Protein AF-A0A527YNH6-F1 (afdb_monomer)

Solvent-accessible surface area (backbone atoms only — not comparable to full-atom values): 4379 Å² total; per-residue (Å²): 108,44,81,38,58,41,8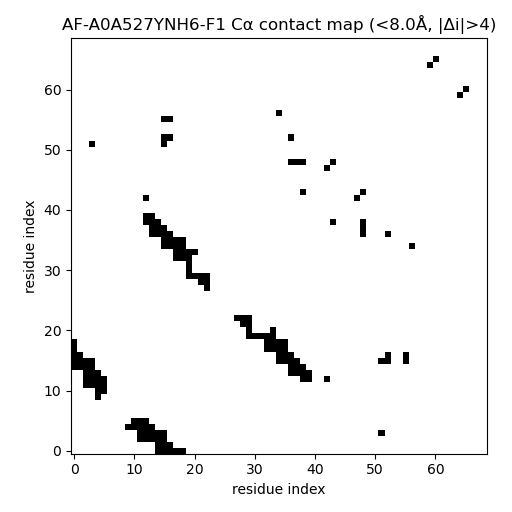4,91,77,67,42,79,40,34,38,38,37,59,46,72,82,71,66,96,56,87,79,69,59,70,90,47,78,40,78,49,72,52,64,44,78,92,48,60,97,69,56,52,65,66,55,51,51,50,54,48,49,56,50,44,46,68,74,72,43,74,74,84,127

Nearest PDB structures (foldseek):
  3juw-assembly2_C-2  TM=8.959E-01  e=4.047E-03  Bordetella pertussis
  3juw-assembly1_A  TM=8.697E-01  e=3.562E-03  Bordetella pertussis
  3juw-assembly1_B  TM=8.996E-01  e=5.567E-03  Bordetella pertussis
  6w2t-assembly1_W  TM=3.679E-01  e=6.664E-01  Oryctolagus cuniculus
  8g5y-assembly1_SV  TM=3.613E-01  e=1.261E+00  Homo sapiens

pLDDT: mean 93.21, std 10.18, range [43.88, 98.44]

Structure (mmCIF, N/CA/C/O backbone):
data_AF-A0A527YNH6-F1
#
_entry.id   AF-A0A527YNH6-F1
#
loop_
_atom_site.group_PDB
_atom_site.id
_atom_site.type_symbol
_atom_site.label_atom_id
_atom_site.label_alt_id
_atom_site.label_comp_id
_atom_site.label_asym_id
_atom_site.label_entity_id
_atom_site.label_seq_id
_atom_site.pdbx_PDB_ins_code
_atom_site.Cartn_x
_atom_site.Cartn_y
_atom_site.Cartn_z
_atom_site.occupancy
_atom_site.B_iso_or_equiv
_atom_site.auth_seq_id
_atom_site.auth_comp_id
_atom_site.auth_asym_id
_atom_site.auth_atom_id
_atom_site.pdbx_PDB_model_num
ATOM 1 N N . PHE A 1 1 ? -4.106 2.090 -7.956 1.00 92.44 1 PHE A N 1
ATOM 2 C CA . PHE A 1 1 ? -4.221 2.127 -6.486 1.00 92.44 1 PHE A CA 1
ATOM 3 C C . PHE A 1 1 ? -5.495 1.437 -6.045 1.00 92.44 1 PHE A C 1
ATOM 5 O O . PHE A 1 1 ? -6.481 1.492 -6.775 1.00 92.44 1 PHE A O 1
ATOM 12 N N . TRP A 1 2 ? -5.456 0.802 -4.874 1.00 97.12 2 TRP A N 1
ATOM 13 C CA . TRP A 1 2 ? -6.601 0.188 -4.202 1.00 97.12 2 TRP A CA 1
ATOM 14 C C . TRP A 1 2 ? -6.853 0.858 -2.853 1.00 97.12 2 TRP A C 1
ATOM 16 O O . TRP A 1 2 ? -5.908 1.256 -2.170 1.00 97.12 2 TRP A O 1
ATOM 26 N N . ALA A 1 3 ? -8.125 0.926 -2.461 1.00 97.81 3 ALA A N 1
ATOM 27 C CA . ALA A 1 3 ? -8.522 1.297 -1.111 1.00 97.81 3 ALA A CA 1
ATOM 28 C C . ALA A 1 3 ? -8.219 0.157 -0.126 1.00 97.81 3 ALA A C 1
ATOM 30 O O . ALA A 1 3 ? -8.386 -1.021 -0.441 1.00 97.81 3 ALA A O 1
ATOM 31 N N . ILE A 1 4 ? -7.794 0.525 1.077 1.00 98.25 4 ILE A N 1
ATOM 32 C CA . ILE A 1 4 ? -7.615 -0.368 2.216 1.00 98.25 4 ILE A CA 1
ATOM 33 C C . ILE A 1 4 ? -8.798 -0.137 3.148 1.00 98.25 4 ILE A C 1
ATOM 35 O O . ILE A 1 4 ? -9.009 0.981 3.626 1.00 98.25 4 ILE A O 1
ATOM 39 N N . GLU A 1 5 ? -9.535 -1.199 3.443 1.00 97.81 5 GLU A N 1
ATOM 40 C CA . GLU A 1 5 ? -10.663 -1.169 4.369 1.00 97.81 5 GLU A CA 1
ATOM 41 C C . GLU A 1 5 ? -10.382 -2.056 5.583 1.00 97.81 5 GLU A C 1
ATOM 43 O O . GLU A 1 5 ? -9.905 -3.185 5.459 1.00 97.81 5 GLU A O 1
ATOM 48 N N . ASP A 1 6 ? -10.687 -1.548 6.776 1.00 95.75 6 ASP A N 1
ATOM 49 C CA . ASP A 1 6 ? -10.706 -2.362 7.984 1.00 95.75 6 ASP A CA 1
ATOM 50 C C . ASP A 1 6 ? -11.839 -3.384 7.885 1.00 95.75 6 ASP A C 1
ATOM 52 O O . ASP A 1 6 ? -13.016 -3.024 7.902 1.00 95.75 6 ASP A O 1
ATOM 56 N N . LYS A 1 7 ? -11.485 -4.667 7.845 1.00 94.00 7 LYS A N 1
ATOM 57 C CA . LYS A 1 7 ? -12.438 -5.767 7.661 1.00 94.00 7 LYS A CA 1
ATOM 58 C C . LYS A 1 7 ? -13.533 -5.811 8.731 1.00 94.00 7 LYS A C 1
ATOM 60 O O . LYS A 1 7 ? -14.640 -6.251 8.439 1.00 94.00 7 LYS A O 1
ATOM 65 N N . ALA A 1 8 ? -13.234 -5.394 9.963 1.00 95.19 8 ALA A N 1
ATOM 66 C CA . ALA A 1 8 ? -14.198 -5.455 11.060 1.00 95.19 8 ALA A CA 1
ATOM 67 C C . ALA A 1 8 ? -15.267 -4.357 10.966 1.00 95.19 8 ALA A C 1
ATOM 69 O O . ALA A 1 8 ? -16.437 -4.618 11.234 1.00 95.19 8 ALA A O 1
ATOM 70 N N . SER A 1 9 ? -14.870 -3.133 10.607 1.00 95.06 9 SER A N 1
ATOM 71 C CA . SER A 1 9 ? -15.779 -1.980 10.563 1.00 95.06 9 SER A CA 1
ATOM 72 C C . SER A 1 9 ? -16.204 -1.545 9.160 1.00 95.06 9 SER A C 1
ATOM 74 O O . SER A 1 9 ? -17.067 -0.679 9.045 1.00 95.06 9 SER A O 1
ATOM 76 N N . GLY A 1 10 ? -15.596 -2.093 8.106 1.00 96.56 10 GLY A N 1
ATOM 77 C CA . GLY A 1 10 ? -15.777 -1.648 6.720 1.00 96.56 10 GLY A CA 1
ATOM 78 C C . GLY A 1 10 ? -15.269 -0.228 6.463 1.00 96.56 10 GLY A C 1
ATOM 79 O O . GLY A 1 10 ? -15.598 0.382 5.451 1.00 96.56 10 GLY A O 1
ATOM 80 N N . ARG A 1 11 ? -14.513 0.359 7.399 1.00 97.00 11 ARG A N 1
ATOM 81 C CA . ARG A 1 11 ? -14.031 1.734 7.257 1.00 97.00 11 ARG A CA 1
ATOM 82 C C . ARG A 1 11 ? -12.810 1.773 6.363 1.00 97.00 11 ARG A C 1
ATOM 84 O O . ARG A 1 11 ? -11.875 1.005 6.561 1.00 97.00 11 ARG A O 1
ATOM 91 N N . PHE A 1 12 ? -12.771 2.759 5.479 1.00 97.81 12 PHE A N 1
ATOM 92 C CA . PHE A 1 12 ? -11.554 3.149 4.784 1.00 97.81 12 PHE A CA 1
ATOM 93 C C . PHE A 1 12 ? -10.455 3.527 5.788 1.00 97.81 12 PHE A C 1
ATOM 95 O O . PHE A 1 12 ? -10.673 4.347 6.685 1.00 97.81 12 PHE A O 1
ATOM 102 N N . ILE A 1 13 ? -9.270 2.943 5.627 1.00 98.31 13 ILE A N 1
ATOM 103 C CA . ILE A 1 13 ? -8.097 3.215 6.465 1.00 98.31 13 ILE A CA 1
ATOM 104 C C . ILE A 1 13 ? -6.865 3.651 5.667 1.00 98.31 13 ILE A C 1
ATOM 106 O O . ILE A 1 13 ? -5.828 3.930 6.272 1.00 98.31 13 ILE A O 1
ATOM 110 N N . GLY A 1 14 ? -6.956 3.745 4.342 1.00 98.31 14 GLY A N 1
ATOM 111 C CA . GLY A 1 14 ? -5.847 4.176 3.503 1.00 98.31 14 GLY A CA 1
ATOM 112 C C . GLY A 1 14 ? -5.909 3.625 2.090 1.00 98.31 14 GLY A C 1
ATOM 113 O O . GLY A 1 14 ? -6.909 3.055 1.672 1.00 98.31 14 GLY A O 1
ATOM 114 N N . GLU A 1 15 ? -4.807 3.753 1.373 1.00 98.44 15 GLU A N 1
ATOM 115 C CA . GLU A 1 15 ? -4.639 3.232 0.023 1.00 98.44 15 GLU A CA 1
ATOM 116 C C . GLU A 1 15 ? -3.236 2.653 -0.164 1.00 98.44 15 GLU A C 1
ATOM 118 O O . GLU A 1 15 ? -2.287 3.051 0.518 1.00 98.44 15 GLU A O 1
ATOM 123 N N . ALA A 1 16 ? -3.106 1.708 -1.090 1.00 98.44 16 ALA A N 1
ATOM 124 C CA . ALA A 1 16 ? -1.820 1.181 -1.526 1.00 98.44 16 ALA A CA 1
ATOM 125 C C . ALA A 1 16 ? -1.874 0.732 -2.989 1.00 98.44 16 ALA A C 1
ATOM 127 O O . ALA A 1 16 ? -2.945 0.460 -3.540 1.00 98.44 16 ALA A O 1
ATOM 128 N N . GLY A 1 17 ? -0.718 0.641 -3.635 1.00 98.00 17 GLY A N 1
ATOM 129 C CA . GLY A 1 17 ? -0.607 0.090 -4.978 1.00 98.00 17 GLY A CA 1
ATOM 130 C C . GLY A 1 17 ? 0.663 0.522 -5.684 1.00 98.00 17 GLY A C 1
ATOM 131 O O . GLY A 1 17 ? 1.653 0.864 -5.042 1.00 98.00 17 GLY A O 1
AT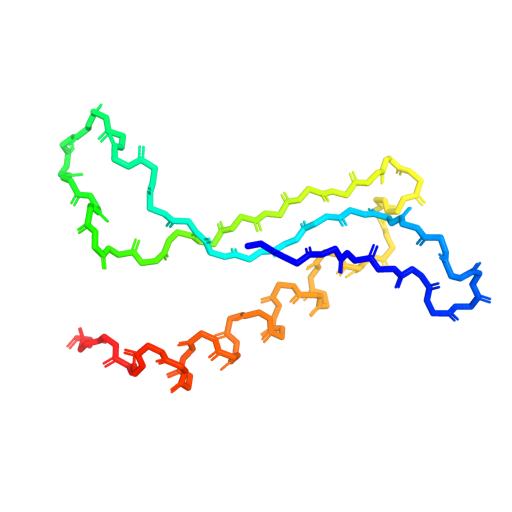OM 132 N N . PHE A 1 18 ? 0.596 0.508 -7.012 1.00 97.06 18 PHE A N 1
ATOM 133 C CA . PHE A 1 18 ? 1.679 0.937 -7.884 1.00 97.06 18 PHE A CA 1
ATOM 134 C C . PHE A 1 18 ? 1.303 2.186 -8.684 1.00 97.06 18 PHE A C 1
ATOM 136 O O . PHE A 1 18 ? 0.127 2.386 -9.015 1.00 97.06 18 PHE A O 1
ATOM 143 N N . HIS A 1 19 ? 2.305 2.996 -9.014 1.00 93.75 19 HIS A N 1
ATOM 144 C CA . HIS A 1 19 ? 2.214 4.146 -9.910 1.00 93.75 19 HIS A CA 1
ATOM 145 C C . HIS A 1 19 ? 3.415 4.226 -10.859 1.00 93.75 19 HIS A C 1
ATOM 147 O O . HIS A 1 19 ? 4.440 3.592 -10.634 1.00 93.75 19 HIS A O 1
ATOM 153 N N . ASP A 1 20 ? 3.265 5.036 -11.904 1.00 92.75 20 ASP A N 1
ATOM 154 C CA . ASP A 1 20 ? 4.354 5.568 -12.724 1.00 92.75 20 ASP A CA 1
ATOM 155 C C . ASP A 1 20 ? 4.162 7.088 -12.765 1.00 92.75 20 ASP A C 1
ATOM 157 O O . ASP A 1 20 ? 3.296 7.601 -13.481 1.00 92.75 20 ASP A O 1
ATOM 161 N N . LEU A 1 21 ? 4.870 7.810 -11.890 1.00 92.38 21 LEU A N 1
ATOM 162 C CA . LEU A 1 21 ? 4.650 9.249 -11.701 1.00 92.38 21 LEU A CA 1
ATOM 163 C C . LEU A 1 21 ? 5.417 10.121 -12.694 1.00 92.38 21 LEU A C 1
ATOM 165 O O . LEU A 1 21 ? 5.268 11.342 -12.633 1.00 92.38 21 LEU A O 1
ATOM 169 N N . LYS A 1 22 ? 6.231 9.530 -13.582 1.00 93.12 22 LYS A N 1
ATOM 170 C CA . LYS A 1 22 ? 7.057 10.258 -14.564 1.00 93.12 22 LYS A CA 1
ATOM 171 C C . LYS A 1 22 ? 7.832 11.420 -13.925 1.00 93.12 22 LYS A C 1
ATOM 173 O O . LYS A 1 22 ? 7.831 12.545 -14.425 1.00 93.12 22 LYS A O 1
ATOM 178 N N . ARG A 1 23 ? 8.431 11.161 -12.757 1.00 94.38 23 ARG A N 1
ATOM 179 C CA . ARG A 1 23 ? 9.178 12.171 -11.997 1.00 94.38 23 ARG A CA 1
ATOM 180 C C . ARG A 1 23 ? 10.360 12.657 -12.831 1.00 94.38 23 ARG A C 1
ATOM 182 O O . ARG A 1 23 ? 11.100 11.842 -13.375 1.00 94.38 23 ARG A O 1
ATOM 189 N N . ASP A 1 24 ? 10.560 13.969 -12.873 1.00 95.94 24 ASP A N 1
ATOM 190 C CA . ASP A 1 24 ? 11.744 14.564 -13.491 1.00 95.94 24 ASP A CA 1
ATOM 191 C C . ASP A 1 24 ? 12.976 14.292 -12.612 1.00 95.94 24 ASP A C 1
ATOM 193 O O . ASP A 1 24 ? 13.230 14.994 -11.630 1.00 95.94 24 ASP A O 1
ATOM 197 N N . MET A 1 25 ? 13.679 13.191 -12.890 1.00 95.25 25 MET A N 1
ATOM 198 C CA . MET A 1 25 ? 14.874 12.777 -12.155 1.00 95.25 25 MET A CA 1
ATOM 199 C C . MET A 1 25 ? 15.834 11.927 -12.996 1.00 95.25 25 MET A C 1
ATOM 201 O O . MET A 1 25 ? 15.453 11.327 -14.002 1.00 95.25 25 MET A O 1
ATOM 205 N N . VAL A 1 26 ? 17.094 11.851 -12.549 1.00 95.56 26 VAL A N 1
ATOM 206 C CA . VAL A 1 26 ? 18.167 11.089 -13.204 1.00 95.56 26 VAL A CA 1
ATOM 207 C C . VAL A 1 26 ? 18.852 10.159 -12.186 1.00 95.56 26 VAL A C 1
ATOM 209 O O . VAL A 1 26 ? 19.370 10.660 -11.186 1.00 95.56 26 VAL A O 1
ATOM 212 N N . PRO A 1 27 ? 18.910 8.832 -12.434 1.00 92.06 27 PRO A N 1
ATOM 213 C CA . PRO A 1 27 ? 18.313 8.128 -13.574 1.00 92.06 27 PRO A CA 1
ATOM 214 C C . PRO A 1 27 ? 16.777 8.096 -13.503 1.00 92.06 27 PRO A C 1
ATOM 216 O O . PRO A 1 27 ? 16.196 8.134 -12.420 1.00 92.06 27 PRO A O 1
ATOM 219 N N . SER A 1 28 ? 16.127 8.006 -14.667 1.00 94.19 28 SER A N 1
ATOM 220 C CA . SER A 1 28 ? 14.675 7.803 -14.737 1.00 94.19 28 SER A CA 1
ATOM 221 C C . SER A 1 28 ? 14.300 6.406 -14.233 1.00 94.19 28 SER A C 1
ATOM 223 O O . SER A 1 28 ? 15.041 5.445 -14.448 1.00 94.19 28 SER A O 1
ATOM 225 N N . ILE A 1 29 ? 13.132 6.306 -13.596 1.00 92.19 29 ILE A N 1
ATOM 226 C CA . ILE A 1 29 ? 12.471 5.035 -13.250 1.00 92.19 29 ILE A CA 1
ATOM 227 C C . ILE A 1 29 ? 11.155 4.850 -14.017 1.00 92.19 29 ILE A C 1
ATOM 229 O O . ILE A 1 29 ? 10.344 4.013 -13.641 1.00 92.19 29 ILE A O 1
ATOM 233 N N . GLU A 1 30 ? 10.908 5.638 -15.067 1.00 93.75 30 GLU A N 1
ATOM 234 C CA . GLU A 1 30 ? 9.716 5.471 -15.905 1.00 93.75 30 GLU A CA 1
ATOM 235 C C . GLU A 1 30 ? 9.608 4.023 -16.410 1.00 93.75 30 GLU A C 1
ATOM 237 O O . GLU A 1 30 ? 10.604 3.400 -16.791 1.00 93.75 30 GLU A O 1
ATOM 242 N N . GLY A 1 31 ? 8.394 3.469 -1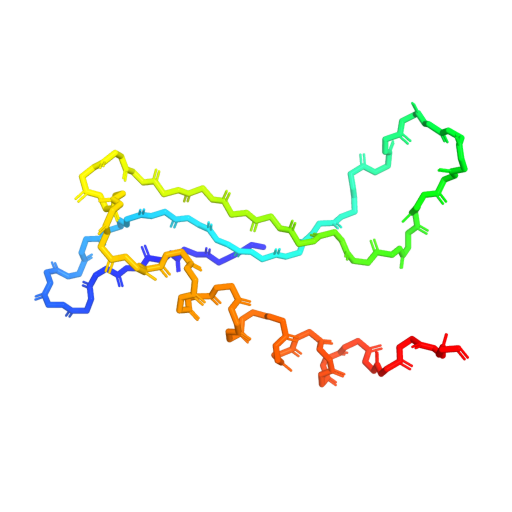6.380 1.00 90.25 31 GLY A N 1
ATOM 243 C CA . GLY A 1 31 ? 8.151 2.058 -16.684 1.00 90.25 31 GLY A CA 1
ATOM 244 C C . GLY A 1 31 ? 8.540 1.072 -15.572 1.00 90.25 31 GLY A C 1
ATOM 245 O O . GLY A 1 31 ? 8.247 -0.116 -15.707 1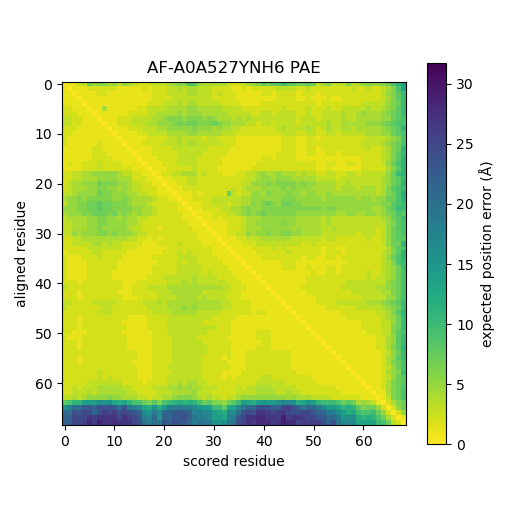.00 90.25 31 GLY A O 1
ATOM 246 N N . VAL A 1 32 ? 9.145 1.526 -14.467 1.00 91.56 32 VAL A N 1
ATOM 247 C CA . VAL A 1 32 ? 9.338 0.726 -13.247 1.00 91.56 32 VAL A CA 1
ATOM 248 C C . VAL A 1 32 ? 8.152 0.969 -12.307 1.00 91.56 32 VAL A C 1
ATOM 250 O O . VAL A 1 32 ? 7.933 2.110 -11.906 1.00 91.56 32 VAL A O 1
ATOM 253 N N . PRO A 1 33 ? 7.389 -0.069 -11.910 1.00 92.88 33 PRO A N 1
ATOM 254 C CA . PRO A 1 33 ? 6.288 0.097 -10.965 1.00 92.88 33 PRO A CA 1
ATOM 255 C C . PRO A 1 33 ? 6.770 0.654 -9.615 1.00 92.88 33 PRO A C 1
ATOM 257 O O . PRO A 1 33 ? 7.488 -0.014 -8.871 1.00 92.88 33 PRO A O 1
ATOM 260 N N . GLU A 1 34 ? 6.345 1.866 -9.265 1.00 94.69 34 GLU A N 1
ATOM 261 C CA . GLU A 1 34 ? 6.637 2.482 -7.971 1.00 94.69 34 GLU A CA 1
ATOM 262 C C . GLU A 1 34 ? 5.581 2.055 -6.946 1.00 94.69 34 GLU A C 1
ATOM 264 O O . GLU A 1 34 ? 4.404 2.375 -7.106 1.00 94.69 34 GLU A O 1
ATOM 269 N N . ALA A 1 35 ? 5.975 1.350 -5.884 1.00 96.31 35 ALA A N 1
ATOM 270 C CA . ALA A 1 35 ? 5.058 1.023 -4.795 1.00 96.31 35 ALA A CA 1
ATOM 271 C C . ALA A 1 35 ? 4.805 2.252 -3.904 1.00 96.31 35 ALA A C 1
ATOM 273 O O . ALA A 1 35 ? 5.747 2.888 -3.429 1.00 96.31 35 ALA A O 1
ATOM 274 N N . GLY A 1 36 ? 3.536 2.537 -3.614 1.00 96.94 36 GLY A N 1
ATOM 275 C CA . GLY A 1 36 ? 3.122 3.628 -2.734 1.00 96.94 36 GLY A CA 1
ATOM 276 C C . GLY A 1 36 ? 1.991 3.207 -1.803 1.00 96.94 36 GLY A C 1
ATOM 277 O O . GLY A 1 36 ? 1.163 2.363 -2.150 1.00 96.94 36 GLY A O 1
ATOM 278 N N . TRP A 1 37 ? 1.961 3.787 -0.602 1.00 98.06 37 TRP A N 1
ATOM 279 C CA . TRP A 1 37 ? 0.886 3.595 0.367 1.00 98.06 37 TRP A CA 1
ATOM 280 C C . TRP A 1 37 ? 0.738 4.808 1.282 1.00 98.06 37 TRP A C 1
ATOM 282 O O . TRP A 1 37 ? 1.707 5.500 1.596 1.00 98.06 37 TRP A O 1
ATOM 292 N N . ALA A 1 38 ? -0.480 5.027 1.761 1.00 98.25 38 ALA A N 1
ATOM 293 C CA . ALA A 1 38 ? -0.784 6.006 2.791 1.00 98.25 38 ALA A CA 1
ATOM 294 C C . ALA A 1 38 ? -1.914 5.470 3.666 1.00 98.25 38 ALA A C 1
ATOM 296 O O . ALA A 1 38 ? -2.898 4.936 3.162 1.00 98.25 38 ALA A O 1
ATOM 297 N N . LEU A 1 39 ? -1.770 5.589 4.985 1.00 98.44 39 LEU A N 1
ATOM 298 C CA . LEU A 1 39 ? -2.791 5.168 5.944 1.00 98.44 39 LEU A CA 1
ATOM 299 C C . LEU A 1 39 ? -3.227 6.350 6.802 1.00 98.44 39 LEU A C 1
ATOM 301 O O . LEU A 1 39 ? -2.426 7.238 7.104 1.00 98.44 39 LEU A O 1
ATOM 305 N N . VAL A 1 40 ? -4.479 6.323 7.255 1.00 98.31 40 VAL A N 1
ATOM 306 C CA . VAL A 1 40 ? -4.992 7.293 8.228 1.00 98.31 40 VAL A CA 1
ATOM 307 C C . VAL A 1 40 ? -4.226 7.184 9.559 1.00 98.31 40 VAL A C 1
ATOM 309 O O . VAL A 1 40 ? -3.831 6.077 9.941 1.00 98.31 40 VAL A O 1
ATOM 312 N N . PRO A 1 41 ? -4.054 8.280 10.325 1.00 98.25 41 PRO A N 1
ATOM 313 C CA . PRO A 1 41 ? -3.261 8.265 11.560 1.00 98.25 41 PRO A CA 1
ATOM 314 C C . PRO A 1 41 ? -3.695 7.203 12.580 1.00 98.25 41 PRO A C 1
ATOM 316 O O . PRO A 1 41 ? -2.864 6.565 13.219 1.00 98.25 41 PRO A O 1
ATOM 319 N N . SER A 1 42 ? -4.999 6.932 12.695 1.00 96.62 42 SER A N 1
ATOM 320 C CA . SER A 1 42 ? -5.535 5.923 13.622 1.00 96.62 42 SER A CA 1
ATOM 321 C C . SER A 1 42 ? -5.161 4.475 13.273 1.00 96.62 42 SER A C 1
ATOM 323 O O . SER A 1 42 ? -5.417 3.566 14.070 1.00 96.62 42 SER A O 1
ATOM 325 N N . ALA A 1 43 ? -4.610 4.241 12.082 1.00 97.06 43 ALA A N 1
ATOM 326 C CA . ALA A 1 43 ? -4.128 2.947 11.614 1.00 97.06 43 ALA A CA 1
ATOM 327 C C . ALA A 1 43 ? -2.600 2.791 11.766 1.00 97.06 43 ALA A C 1
ATOM 329 O O . ALA A 1 43 ? -2.070 1.692 11.587 1.00 97.06 43 ALA A O 1
ATOM 330 N N . HIS A 1 44 ? -1.880 3.861 12.123 1.00 97.69 44 HIS A N 1
ATOM 331 C CA . HIS A 1 44 ? -0.431 3.821 12.327 1.00 97.69 44 HIS A CA 1
ATOM 332 C C . HIS A 1 44 ? -0.066 3.006 13.574 1.00 97.69 44 HIS A C 1
ATOM 334 O O . HIS A 1 44 ? -0.854 2.874 14.508 1.00 97.69 44 HIS A O 1
ATOM 340 N N . GLY A 1 45 ? 1.130 2.412 13.575 1.00 97.75 45 GLY A N 1
ATOM 341 C CA . GLY A 1 45 ? 1.627 1.597 14.693 1.00 97.75 45 GLY A CA 1
ATOM 342 C C . GLY A 1 45 ? 0.951 0.228 14.870 1.00 97.75 45 GLY A C 1
ATOM 343 O O . GLY A 1 45 ? 1.339 -0.519 15.760 1.00 97.75 45 GLY A O 1
ATOM 344 N N . LYS A 1 46 ? -0.024 -0.132 14.022 1.00 96.81 46 LYS A N 1
ATOM 345 C CA . LYS A 1 46 ? -0.788 -1.394 14.111 1.00 96.81 46 LYS A CA 1
ATOM 346 C C . LYS A 1 46 ? -0.319 -2.498 13.159 1.00 96.81 46 LYS A C 1
ATOM 348 O O . LYS A 1 46 ? -0.894 -3.575 13.142 1.00 96.81 46 LYS A O 1
ATOM 353 N N . GLY A 1 47 ? 0.699 -2.229 12.341 1.00 97.38 47 GLY A N 1
ATOM 354 C CA . GLY A 1 47 ? 1.255 -3.198 11.386 1.00 97.38 47 GLY A CA 1
ATOM 355 C C . GLY A 1 47 ? 0.532 -3.2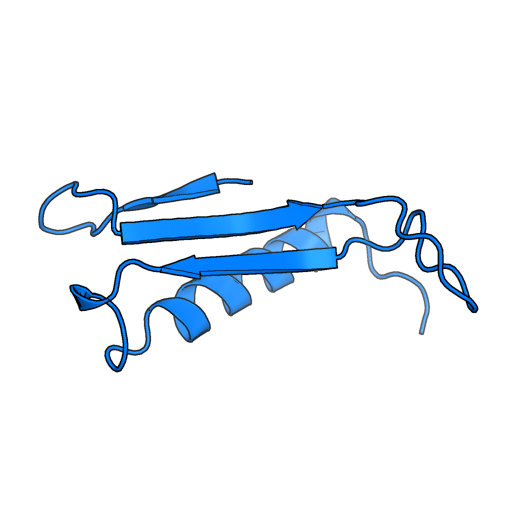97 10.035 1.00 97.38 47 GLY A C 1
ATOM 356 O O . GLY A 1 47 ? 1.070 -3.927 9.128 1.00 97.38 47 GLY A O 1
ATOM 357 N N . PHE A 1 48 ? -0.608 -2.620 9.853 1.00 97.25 48 PHE A N 1
ATOM 358 C CA . PHE A 1 48 ? 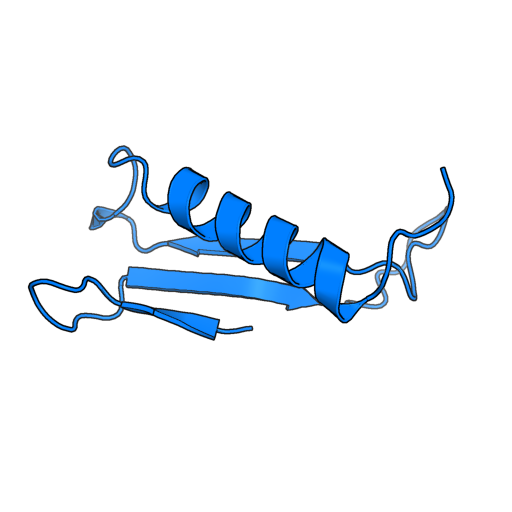-1.417 -2.712 8.627 1.00 97.25 48 PHE A CA 1
ATOM 359 C C . PHE A 1 48 ? -0.667 -2.337 7.346 1.00 97.25 48 PHE A C 1
ATOM 361 O O . PHE A 1 48 ? -0.810 -3.019 6.337 1.00 97.25 48 PHE A O 1
ATOM 368 N N . ALA A 1 49 ? 0.173 -1.297 7.378 1.00 97.31 49 ALA A N 1
ATOM 369 C CA . ALA A 1 49 ? 0.963 -0.912 6.209 1.00 97.31 49 ALA A CA 1
ATOM 370 C C . ALA A 1 49 ? 1.863 -2.067 5.737 1.00 97.31 49 ALA A C 1
ATOM 372 O O . ALA A 1 49 ? 1.867 -2.416 4.562 1.00 97.31 49 ALA A O 1
ATOM 373 N N . SER A 1 50 ? 2.573 -2.710 6.666 1.00 98.19 50 SER A N 1
ATOM 374 C CA . SER A 1 50 ? 3.468 -3.823 6.351 1.00 98.19 50 SER A CA 1
ATOM 375 C C . SER A 1 50 ? 2.718 -5.063 5.862 1.00 98.19 50 SER A C 1
ATOM 377 O O . SER A 1 50 ? 3.258 -5.825 5.065 1.00 98.19 50 SER A O 1
ATOM 379 N N . GLU A 1 51 ? 1.508 -5.313 6.358 1.00 98.06 51 GLU A N 1
ATOM 380 C CA . GLU A 1 51 ? 0.649 -6.396 5.865 1.00 98.06 51 GLU A CA 1
ATOM 381 C C . GLU A 1 51 ? 0.218 -6.134 4.418 1.00 98.06 51 GLU A C 1
ATOM 383 O O . GLU A 1 51 ? 0.507 -6.934 3.529 1.00 98.06 51 GLU A O 1
ATOM 388 N N . VAL A 1 52 ? -0.392 -4.974 4.169 1.00 97.88 52 VAL A N 1
ATOM 389 C CA . VAL A 1 52 ? -0.938 -4.611 2.857 1.00 97.88 52 VAL A CA 1
ATOM 390 C C . VAL A 1 52 ? 0.159 -4.518 1.800 1.00 97.88 52 VAL A C 1
ATOM 392 O O . VAL A 1 52 ? 0.018 -5.092 0.724 1.00 97.88 52 VAL A O 1
ATOM 395 N N . VAL A 1 53 ? 1.272 -3.841 2.096 1.00 97.75 53 VAL A N 1
ATOM 396 C CA . VAL A 1 53 ? 2.354 -3.646 1.119 1.00 97.75 53 VAL A CA 1
ATOM 397 C C . VAL A 1 53 ? 2.979 -4.979 0.710 1.00 97.75 53 VAL A C 1
ATOM 399 O O . VAL A 1 53 ? 3.290 -5.157 -0.462 1.00 97.75 53 VAL A O 1
ATOM 402 N N . ARG A 1 54 ? 3.104 -5.959 1.618 1.00 98.06 54 ARG A N 1
ATOM 403 C CA . ARG A 1 54 ? 3.595 -7.299 1.244 1.00 98.06 54 ARG A CA 1
ATOM 404 C C . ARG A 1 54 ? 2.681 -7.989 0.237 1.00 98.06 54 ARG A C 1
ATOM 406 O O . ARG A 1 54 ? 3.184 -8.601 -0.698 1.00 98.06 54 ARG A O 1
ATOM 413 N N . LEU A 1 55 ? 1.366 -7.879 0.413 1.00 97.12 55 LEU A N 1
ATOM 414 C CA . LEU A 1 55 ? 0.393 -8.454 -0.519 1.00 97.12 55 LEU A CA 1
ATOM 415 C C . LEU A 1 55 ? 0.403 -7.724 -1.865 1.00 97.12 55 LEU A C 1
ATOM 417 O O . LEU A 1 55 ? 0.372 -8.372 -2.906 1.00 97.12 55 LEU A O 1
ATOM 421 N N . VAL A 1 56 ? 0.509 -6.392 -1.849 1.00 96.75 56 VAL A N 1
ATOM 422 C CA . VAL A 1 56 ? 0.639 -5.578 -3.067 1.00 96.75 56 VAL A CA 1
ATOM 423 C C . VAL A 1 56 ? 1.897 -5.961 -3.848 1.00 96.75 56 VAL A C 1
ATOM 425 O O . VAL A 1 56 ? 1.817 -6.150 -5.057 1.00 96.75 56 VAL A O 1
ATOM 428 N N . LEU A 1 57 ? 3.039 -6.127 -3.176 1.00 95.69 57 LEU A N 1
ATOM 429 C CA . LEU A 1 57 ? 4.288 -6.552 -3.814 1.00 95.69 57 LEU A CA 1
ATOM 430 C C . LEU A 1 57 ? 4.193 -7.969 -4.387 1.00 95.69 57 LEU A C 1
ATOM 432 O O . LEU A 1 57 ? 4.558 -8.167 -5.539 1.00 95.69 57 LEU A O 1
ATOM 436 N N . ALA A 1 58 ? 3.646 -8.924 -3.628 1.00 95.94 58 ALA A N 1
ATOM 437 C CA . ALA A 1 58 ? 3.453 -10.292 -4.107 1.00 95.94 58 ALA A CA 1
ATOM 438 C C . ALA A 1 58 ? 2.554 -10.340 -5.353 1.00 95.94 58 ALA A C 1
ATOM 440 O O . ALA A 1 58 ? 2.878 -11.014 -6.325 1.00 95.94 58 ALA A O 1
ATOM 441 N N . TRP A 1 59 ? 1.464 -9.569 -5.354 1.00 95.38 59 TRP A N 1
ATOM 442 C CA . TRP A 1 59 ? 0.623 -9.417 -6.538 1.00 95.38 59 TRP A CA 1
ATOM 443 C C . TRP A 1 59 ? 1.386 -8.765 -7.701 1.00 95.38 59 TRP A C 1
ATOM 445 O O . TRP A 1 59 ? 1.250 -9.199 -8.840 1.00 95.38 59 TRP A O 1
ATOM 455 N N . GLY A 1 60 ? 2.205 -7.743 -7.434 1.00 94.38 60 GLY A N 1
ATOM 456 C CA . GLY A 1 60 ? 3.005 -7.059 -8.455 1.00 94.38 60 GLY A CA 1
ATOM 457 C C . GLY A 1 60 ? 4.022 -7.980 -9.132 1.00 94.38 60 GLY A C 1
ATOM 458 O O . GLY A 1 60 ? 4.148 -7.940 -10.356 1.00 94.38 60 GLY A O 1
ATOM 459 N N . ASP A 1 61 ? 4.683 -8.848 -8.361 1.00 93.31 61 ASP A N 1
ATOM 460 C CA . ASP A 1 61 ? 5.615 -9.861 -8.876 1.00 93.31 61 ASP A CA 1
ATOM 461 C C . ASP A 1 61 ? 4.937 -10.812 -9.878 1.00 93.31 61 ASP A C 1
ATOM 463 O O . ASP A 1 61 ? 5.540 -11.199 -10.884 1.00 93.31 61 ASP A O 1
ATOM 467 N N . GLU A 1 62 ? 3.681 -11.185 -9.616 1.00 93.56 62 GLU A N 1
ATOM 468 C CA . GLU A 1 62 ? 2.879 -12.039 -10.498 1.00 93.56 62 GLU A CA 1
ATOM 469 C C . GLU A 1 62 ? 2.330 -11.267 -11.708 1.00 93.56 62 GLU A C 1
ATOM 471 O O . GLU A 1 62 ? 2.369 -11.768 -12.832 1.00 93.56 62 GLU A O 1
ATOM 476 N N . ALA A 1 63 ? 1.833 -10.045 -11.495 1.00 92.94 63 ALA A N 1
ATOM 477 C CA . ALA A 1 63 ? 1.111 -9.269 -12.500 1.00 92.94 63 ALA A CA 1
ATOM 478 C C . ALA A 1 63 ? 2.023 -8.607 -13.541 1.00 92.94 63 ALA A C 1
ATOM 480 O O . ALA A 1 63 ? 1.665 -8.534 -14.717 1.00 92.94 63 ALA A O 1
ATOM 481 N N . PHE A 1 64 ? 3.191 -8.114 -13.125 1.00 88.94 64 PHE A N 1
ATOM 482 C CA . PHE A 1 64 ? 4.142 -7.437 -14.014 1.00 88.94 64 PHE A CA 1
ATOM 483 C C . PHE A 1 64 ? 5.243 -8.372 -14.524 1.00 88.94 64 PHE A C 1
ATOM 485 O O . PHE A 1 64 ? 6.012 -8.005 -15.414 1.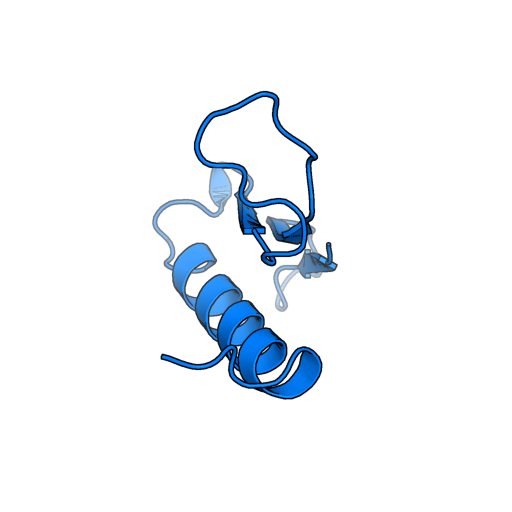00 88.94 64 PHE A O 1
ATOM 492 N N . GLY A 1 65 ? 5.295 -9.594 -13.986 1.00 78.12 65 GLY A N 1
ATOM 493 C CA . GLY A 1 65 ? 6.413 -10.506 -14.154 1.00 78.12 65 GLY A CA 1
ATOM 494 C C . GLY A 1 65 ? 7.646 -10.031 -13.383 1.00 78.12 65 GLY A C 1
ATOM 495 O O . GLY A 1 65 ? 7.823 -8.849 -13.086 1.00 78.12 65 GLY A O 1
ATOM 496 N N . ARG A 1 66 ? 8.550 -10.962 -13.068 1.00 64.69 66 ARG A N 1
ATOM 497 C CA . ARG A 1 66 ? 9.848 -10.610 -12.481 1.00 64.69 66 ARG A CA 1
ATOM 498 C C . ARG A 1 66 ? 10.640 -9.779 -13.492 1.00 64.69 66 ARG A C 1
ATOM 500 O O . ARG A 1 66 ? 11.174 -10.327 -14.459 1.00 64.69 66 ARG A O 1
ATOM 507 N N . ALA A 1 67 ? 10.738 -8.470 -13.261 1.00 58.31 67 ALA A N 1
ATOM 508 C CA . ALA A 1 67 ? 11.749 -7.649 -13.912 1.00 58.31 67 ALA A CA 1
ATOM 509 C C . ALA A 1 67 ? 13.113 -8.304 -13.650 1.00 58.3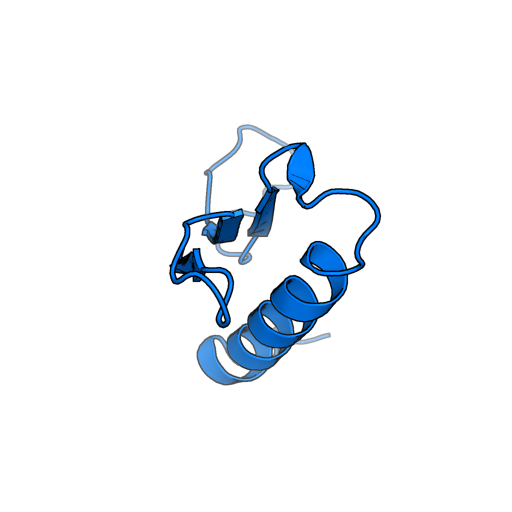1 67 ALA A C 1
ATOM 511 O O . ALA A 1 67 ? 13.418 -8.680 -12.516 1.00 58.31 67 ALA A O 1
ATOM 512 N N . ARG A 1 68 ? 13.878 -8.551 -14.720 1.00 52.31 68 ARG A N 1
ATOM 513 C CA . ARG A 1 68 ? 15.123 -9.321 -14.632 1.00 52.31 68 ARG A CA 1
ATOM 514 C C . ARG A 1 68 ? 16.070 -8.669 -13.620 1.00 52.31 68 ARG A C 1
ATOM 516 O O . ARG A 1 68 ? 16.365 -7.485 -13.754 1.00 52.31 68 ARG A O 1
ATOM 523 N N . THR A 1 69 ? 16.516 -9.464 -12.648 1.00 43.88 69 THR A N 1
ATOM 524 C CA . THR A 1 69 ? 17.666 -9.170 -11.780 1.00 43.88 69 THR A CA 1
ATOM 525 C C . THR A 1 69 ? 18.942 -9.036 -12.590 1.00 43.88 69 THR A C 1
ATOM 527 O O . THR A 1 69 ? 19.095 -9.854 -13.532 1.00 43.88 69 THR A O 1
#

Radius of gyration: 14.03 Å; Cα contacts (8 Å, |Δi|>4): 79; chains: 1; bounding box: 34×27×31 Å

Mean predicted aligned error: 3.76 Å

Foldseek 3Di: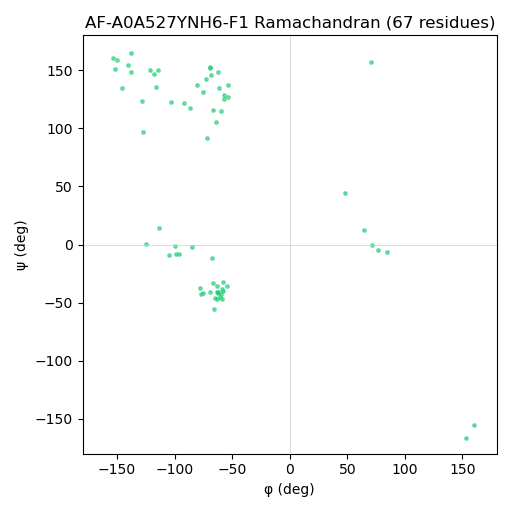
DDFDADPVPRDTFWDWAWDQPQDPDPPHCGVPTDTDIDTDPVCPPVCVVVVVSVVRVVVCCVVVPPPDD

Secondary structure (DSSP, 8-state):
-EEEEETTTTEEEEEEEEE----S-SS--TTS-EEEEEE-GGGTTSSHHHHHHHHHHHHHHHHS-----

Sequence (69 aa):
FWAIEDKASGRFIGEAGFHDLKRDMVPSIEGVPEAGWALVPSAHGKGFASEVVRLVLAWGDEAFGRART